Protein AF-A0A151RLF2-F1 (afdb_monomer_lite)

Organism: Cajanus cajan (NCBI:txid3821)

Foldseek 3Di:
DDQDQDPPVVLVVVVVVVQCVVQVVDDPDPRDPPDDVVQQCDDVVSVHVVDHRSNVVNVVVNVVVLVCLVPPCPDPVSVVCCVVPVVPHRPPPDDPPPDDDDD

Structure (mmCIF, N/CA/C/O backbone):
data_AF-A0A151RLF2-F1
#
_entry.id   AF-A0A151RLF2-F1
#
loop_
_atom_site.group_PDB
_atom_site.id
_atom_site.type_symbol
_atom_site.label_atom_id
_atom_site.label_alt_id
_atom_site.label_comp_id
_atom_site.label_asym_id
_atom_site.label_entity_id
_atom_site.label_seq_id
_atom_site.pdbx_PDB_ins_code
_atom_site.Cartn_x
_atom_site.Cartn_y
_atom_site.Cartn_z
_atom_site.occupancy
_atom_site.B_iso_or_equiv
_atom_site.auth_seq_id
_atom_site.auth_comp_id
_atom_site.auth_asym_id
_atom_site.auth_atom_id
_atom_site.pdbx_PDB_model_num
ATOM 1 N N . MET A 1 1 ? -0.625 5.050 5.419 1.00 51.88 1 MET A N 1
ATOM 2 C CA . MET A 1 1 ? -1.460 3.850 5.191 1.00 51.88 1 MET A CA 1
ATOM 3 C C . MET A 1 1 ? -2.559 4.270 4.236 1.00 51.88 1 MET A C 1
ATOM 5 O O . MET A 1 1 ? -3.264 5.217 4.554 1.00 51.88 1 MET A O 1
ATOM 9 N N . GLN A 1 2 ? -2.621 3.693 3.040 1.00 67.06 2 GLN A N 1
ATOM 10 C CA . GLN A 1 2 ? -3.597 4.106 2.033 1.00 67.06 2 GLN A CA 1
ATOM 11 C C . GLN A 1 2 ? -4.954 3.475 2.350 1.00 67.06 2 GLN A C 1
ATOM 13 O O . GLN A 1 2 ? -5.036 2.262 2.511 1.00 67.06 2 GLN A O 1
ATOM 18 N N . THR A 1 3 ? -5.987 4.301 2.506 1.00 67.69 3 THR A N 1
ATOM 19 C CA . THR A 1 3 ? -7.331 3.888 2.952 1.00 67.69 3 THR A CA 1
ATOM 20 C C . THR A 1 3 ? -8.394 4.001 1.862 1.00 67.69 3 THR A C 1
ATOM 22 O O . THR A 1 3 ? -9.549 3.669 2.107 1.00 67.69 3 THR A O 1
ATOM 25 N N . LEU A 1 4 ? -8.024 4.482 0.672 1.00 79.38 4 LEU A N 1
ATOM 26 C CA . LEU A 1 4 ? -8.957 4.834 -0.395 1.00 79.38 4 LEU A CA 1
ATOM 27 C C . LEU A 1 4 ? -8.749 3.968 -1.631 1.00 79.38 4 LEU A C 1
ATOM 29 O O . LEU A 1 4 ? -7.620 3.635 -1.995 1.00 79.38 4 LEU A O 1
ATOM 33 N N . TRP A 1 5 ? -9.852 3.669 -2.315 1.00 83.81 5 TRP A N 1
ATOM 34 C CA . TRP A 1 5 ? -9.787 3.117 -3.657 1.00 83.81 5 TRP A CA 1
ATOM 35 C C . TRP A 1 5 ? -9.193 4.160 -4.605 1.00 83.81 5 TRP A C 1
ATOM 37 O O . TRP A 1 5 ? -9.696 5.277 -4.717 1.00 83.81 5 TRP A O 1
ATOM 47 N N . VAL A 1 6 ? -8.104 3.802 -5.274 1.00 87.19 6 VAL A N 1
ATOM 48 C CA . VAL A 1 6 ? -7.427 4.684 -6.219 1.00 87.19 6 VAL A CA 1
ATOM 49 C C . VAL A 1 6 ? -8.055 4.505 -7.595 1.00 87.19 6 VAL A C 1
ATOM 51 O O . VAL A 1 6 ? -8.241 3.364 -8.023 1.00 87.19 6 VAL A O 1
ATOM 54 N N . PRO A 1 7 ? -8.355 5.594 -8.320 1.00 89.56 7 PRO A N 1
ATOM 55 C CA . PRO A 1 7 ? -8.775 5.496 -9.707 1.00 89.56 7 PRO A CA 1
ATOM 56 C C . PRO A 1 7 ? -7.727 4.771 -10.555 1.00 89.56 7 PRO A C 1
ATOM 58 O O . PRO A 1 7 ? -6.532 5.063 -10.469 1.00 89.56 7 PRO A O 1
ATOM 61 N N . GLN A 1 8 ? -8.183 3.879 -11.432 1.00 86.06 8 GLN A N 1
ATOM 62 C CA . GLN A 1 8 ? -7.313 3.068 -12.289 1.00 86.06 8 GLN A CA 1
ATOM 63 C C . GLN A 1 8 ? -6.322 3.919 -13.103 1.00 86.06 8 GLN A C 1
ATOM 65 O O . GLN A 1 8 ? -5.168 3.540 -13.279 1.00 86.06 8 GLN A O 1
ATOM 70 N N . SER A 1 9 ? -6.742 5.105 -13.550 1.00 87.31 9 SER A N 1
ATOM 71 C CA . SER A 1 9 ? -5.901 6.053 -14.292 1.00 87.31 9 SER A CA 1
ATOM 72 C C . SER A 1 9 ? -4.662 6.502 -13.511 1.00 87.31 9 SER A C 1
ATOM 74 O O . SER A 1 9 ? -3.578 6.628 -14.082 1.00 87.31 9 SER A O 1
ATOM 76 N N . VAL A 1 10 ? -4.795 6.707 -12.199 1.00 88.69 10 VAL A N 1
ATOM 77 C CA . VAL A 1 10 ? -3.685 7.096 -11.322 1.00 88.69 10 VAL A CA 1
ATOM 78 C C . VAL A 1 10 ? -2.736 5.917 -11.132 1.00 88.69 10 VAL A C 1
ATOM 80 O O . VAL A 1 10 ? -1.526 6.100 -11.242 1.00 88.69 10 VAL A O 1
ATOM 83 N N . CYS A 1 11 ? -3.266 4.706 -10.932 1.00 87.06 11 CYS A N 1
ATOM 84 C CA . CYS A 1 11 ? -2.454 3.490 -10.858 1.00 87.06 11 CYS A CA 1
ATOM 85 C C . CYS A 1 11 ? -1.632 3.281 -12.137 1.00 87.06 11 CYS A C 1
ATOM 87 O O . CYS A 1 11 ? -0.416 3.129 -12.058 1.00 87.06 11 CYS A O 1
ATOM 89 N N . ILE A 1 12 ? -2.260 3.407 -13.312 1.00 85.88 12 ILE A N 1
ATOM 90 C CA . ILE A 1 12 ? -1.576 3.300 -14.611 1.00 85.88 12 ILE A CA 1
ATOM 91 C C . ILE A 1 12 ? -0.471 4.357 -14.743 1.00 85.88 12 ILE A C 1
ATOM 93 O O . ILE A 1 12 ? 0.607 4.071 -15.268 1.00 85.88 12 ILE A O 1
ATOM 97 N N . LYS A 1 13 ? -0.705 5.584 -14.263 1.00 87.56 13 LYS A N 1
ATOM 98 C CA . LYS A 1 13 ? 0.299 6.655 -14.306 1.00 87.56 13 LYS A CA 1
ATOM 99 C C . LYS A 1 13 ? 1.493 6.359 -13.394 1.00 87.56 13 LYS A C 1
ATOM 101 O O . LYS A 1 13 ? 2.628 6.598 -13.802 1.00 87.56 13 LYS A O 1
ATOM 106 N N . ILE A 1 14 ? 1.250 5.800 -12.207 1.00 87.50 14 ILE A N 1
ATOM 107 C CA . ILE A 1 14 ? 2.299 5.338 -11.286 1.00 87.50 14 ILE A CA 1
ATOM 108 C C . ILE A 1 14 ? 3.108 4.208 -11.934 1.00 87.50 14 ILE A C 1
ATOM 110 O O . ILE A 1 14 ? 4.334 4.293 -11.986 1.00 87.50 14 ILE A O 1
ATOM 114 N N . ASP A 1 15 ? 2.444 3.208 -12.517 1.00 85.50 15 ASP A N 1
ATOM 115 C CA . ASP A 1 15 ? 3.115 2.117 -13.231 1.00 85.50 15 ASP A CA 1
ATOM 116 C C . ASP A 1 15 ? 3.924 2.638 -14.426 1.00 85.50 15 ASP A C 1
ATOM 118 O O . ASP A 1 15 ? 5.043 2.192 -14.675 1.00 85.50 15 ASP A O 1
ATOM 122 N N . SER A 1 16 ? 3.410 3.640 -15.146 1.00 83.69 16 SER A N 1
ATOM 123 C CA . SER A 1 16 ? 4.141 4.297 -16.230 1.00 83.69 16 SER A CA 1
ATOM 124 C C . SER A 1 16 ? 5.392 5.024 -15.736 1.00 83.69 16 SER A C 1
ATOM 126 O O . SER A 1 16 ? 6.427 4.959 -16.402 1.00 83.69 16 SER A O 1
ATOM 128 N N . LEU A 1 17 ? 5.326 5.694 -14.583 1.00 86.12 17 LEU A N 1
ATOM 129 C CA . LEU A 1 17 ? 6.482 6.352 -13.976 1.00 86.12 17 LEU A CA 1
ATOM 130 C C . LEU A 1 17 ? 7.531 5.323 -13.537 1.00 86.12 17 LEU A C 1
ATOM 132 O O . LEU A 1 17 ? 8.708 5.486 -13.849 1.00 86.12 17 LEU A O 1
ATOM 136 N N . MET A 1 18 ? 7.105 4.226 -12.902 1.00 84.88 18 MET A N 1
ATOM 137 C CA . MET A 1 18 ? 7.993 3.120 -12.527 1.00 84.88 18 MET A CA 1
ATOM 138 C C . MET A 1 18 ? 8.664 2.497 -13.757 1.00 84.88 18 MET A C 1
ATOM 140 O O . MET A 1 18 ? 9.871 2.273 -13.754 1.00 84.88 18 MET A O 1
ATOM 144 N N . ARG A 1 19 ? 7.915 2.289 -14.848 1.00 81.81 19 ARG A N 1
ATOM 145 C CA . ARG A 1 19 ? 8.466 1.845 -16.142 1.00 81.81 19 ARG A CA 1
ATOM 146 C C . ARG A 1 19 ? 9.506 2.822 -16.686 1.00 81.81 19 ARG A C 1
ATOM 148 O O . ARG A 1 19 ? 10.537 2.388 -17.188 1.00 81.81 19 ARG A O 1
ATOM 155 N N . SER A 1 20 ? 9.222 4.123 -16.614 1.00 81.62 20 SER A N 1
ATOM 156 C CA . SER A 1 20 ? 10.137 5.177 -17.071 1.00 81.62 20 SER A CA 1
ATOM 157 C C . SER A 1 20 ? 11.431 5.182 -16.268 1.00 81.62 20 SER A C 1
ATOM 159 O O . SER A 1 20 ? 12.501 5.344 -16.845 1.00 81.62 20 SER A O 1
ATOM 161 N N . PHE A 1 21 ? 11.325 4.964 -14.956 1.00 82.94 21 PHE A N 1
ATOM 162 C CA . PHE A 1 21 ? 12.459 4.861 -14.049 1.00 82.94 21 PHE A CA 1
ATOM 163 C C . PHE A 1 21 ? 13.321 3.631 -14.355 1.00 82.94 21 PHE A C 1
ATOM 165 O O . PHE A 1 21 ? 14.529 3.761 -14.518 1.00 82.94 21 PHE A O 1
ATOM 172 N N . ILE A 1 22 ? 12.702 2.455 -14.502 1.00 80.25 22 ILE A N 1
ATOM 173 C CA . ILE A 1 22 ? 13.417 1.196 -14.766 1.00 80.25 22 ILE A CA 1
ATOM 174 C C . ILE A 1 22 ? 14.146 1.245 -16.116 1.00 80.25 22 ILE A C 1
ATOM 176 O O . ILE A 1 22 ? 15.305 0.852 -16.198 1.00 80.25 22 ILE A O 1
ATOM 180 N N . TRP A 1 23 ? 13.499 1.769 -17.163 1.00 78.12 23 TRP A N 1
ATOM 181 C CA . TRP A 1 23 ? 14.076 1.847 -18.512 1.00 78.12 23 TRP A CA 1
ATOM 182 C C . TRP A 1 23 ? 14.749 3.174 -18.855 1.00 78.12 23 TRP A C 1
ATOM 184 O O . TRP A 1 23 ? 15.059 3.403 -20.025 1.00 78.12 23 TRP A O 1
ATOM 194 N N . GLY A 1 24 ? 15.004 4.027 -17.859 1.00 72.12 24 GLY A N 1
ATOM 195 C CA . GLY A 1 24 ? 15.815 5.234 -18.021 1.00 72.12 24 GLY A CA 1
ATOM 196 C C . GLY A 1 24 ? 15.298 6.202 -19.087 1.00 72.12 24 GLY A C 1
ATOM 197 O O . GLY A 1 24 ? 16.089 6.896 -19.720 1.00 72.12 24 GLY A O 1
ATOM 198 N N . ALA A 1 25 ? 13.983 6.250 -19.319 1.00 63.94 25 ALA A N 1
ATOM 199 C CA . ALA A 1 25 ? 13.399 7.202 -20.256 1.00 63.94 25 ALA A CA 1
ATOM 200 C C . ALA A 1 25 ? 13.356 8.585 -19.587 1.00 63.94 25 ALA A C 1
ATOM 202 O O . ALA A 1 25 ? 12.385 8.939 -18.918 1.00 63.94 25 ALA A O 1
ATOM 203 N N . SER A 1 26 ? 14.443 9.340 -19.735 1.00 56.09 26 SER A N 1
ATOM 204 C CA . SER A 1 26 ? 14.543 10.753 -19.374 1.00 56.09 26 SER A CA 1
ATOM 205 C C . SER A 1 26 ? 14.817 11.573 -20.637 1.00 56.09 26 SER A C 1
ATOM 207 O O . SER A 1 26 ? 15.588 11.149 -21.495 1.00 56.09 26 SER A O 1
ATOM 209 N N . ASN A 1 27 ? 14.163 12.731 -20.753 1.00 56.16 27 ASN A N 1
ATOM 210 C CA . ASN A 1 27 ? 14.372 13.744 -21.795 1.00 56.16 27 ASN A CA 1
ATOM 211 C C . ASN A 1 27 ? 14.339 13.241 -23.254 1.00 56.16 27 ASN A C 1
ATOM 213 O O . ASN A 1 27 ? 15.342 13.250 -23.957 1.00 56.16 27 ASN A O 1
ATOM 217 N N . GLY A 1 28 ? 13.155 12.859 -23.744 1.00 58.16 28 GLY A N 1
ATOM 218 C CA . GLY A 1 28 ? 12.889 12.760 -25.190 1.00 58.16 28 GLY A CA 1
ATOM 219 C C . GLY A 1 28 ? 13.368 11.483 -25.889 1.00 58.16 28 GLY A C 1
ATOM 220 O O . GLY A 1 28 ? 12.886 11.181 -26.980 1.00 58.16 28 GLY A O 1
ATOM 221 N N . ASN A 1 29 ? 14.214 10.674 -25.250 1.00 57.38 29 ASN A N 1
ATOM 222 C CA . ASN A 1 29 ? 14.650 9.395 -25.807 1.00 57.38 29 ASN A CA 1
ATOM 223 C C . ASN A 1 29 ? 13.650 8.283 -25.452 1.00 57.38 29 ASN A C 1
ATOM 225 O O . ASN A 1 29 ? 13.527 7.862 -24.299 1.00 57.38 29 ASN A O 1
ATOM 229 N N . LYS A 1 30 ? 12.905 7.797 -26.456 1.00 58.28 30 LYS A N 1
ATOM 230 C CA . LYS A 1 30 ? 12.048 6.608 -26.329 1.00 58.28 30 LYS A CA 1
ATOM 231 C C . LYS A 1 30 ? 12.929 5.377 -26.101 1.00 58.28 30 LYS A C 1
ATOM 233 O O . LYS A 1 30 ? 13.407 4.769 -27.052 1.00 58.28 30 LYS A O 1
ATOM 238 N N . SER A 1 31 ? 13.116 4.994 -24.842 1.00 59.16 31 SER A N 1
ATOM 239 C CA . SER A 1 31 ? 13.691 3.693 -24.499 1.00 59.16 31 SER A CA 1
ATOM 240 C C . SER A 1 31 ? 12.719 2.581 -24.907 1.00 59.16 31 SER A C 1
ATOM 242 O O . SER A 1 31 ? 11.528 2.620 -24.567 1.00 59.16 31 SER A O 1
ATOM 244 N N . TRP A 1 32 ? 13.203 1.618 -25.694 1.00 59.75 32 TRP A N 1
ATOM 245 C CA . TRP A 1 32 ? 12.389 0.525 -26.220 1.00 59.75 32 TRP A CA 1
ATOM 246 C C . TRP A 1 32 ? 11.985 -0.404 -25.073 1.00 59.75 32 TRP A C 1
ATOM 248 O O . TRP A 1 32 ? 12.820 -1.055 -24.447 1.00 59.75 32 TRP A O 1
ATOM 258 N N . LYS A 1 33 ? 10.685 -0.479 -24.780 1.00 65.31 33 LYS A N 1
ATOM 259 C CA . LYS A 1 33 ? 10.151 -1.364 -23.736 1.00 65.31 33 LYS A CA 1
ATOM 260 C C . LYS A 1 33 ? 10.074 -2.788 -24.295 1.00 65.31 33 LYS A C 1
ATOM 262 O O . LYS A 1 33 ? 9.032 -3.207 -24.781 1.00 65.31 33 LYS A O 1
ATOM 267 N N . LEU A 1 34 ? 11.200 -3.499 -24.284 1.00 65.44 34 LEU A N 1
ATOM 268 C CA . LEU A 1 34 ? 11.342 -4.827 -24.903 1.00 65.44 34 LEU A CA 1
ATOM 269 C C . LEU A 1 34 ? 10.680 -5.957 -24.098 1.00 65.44 34 LEU A C 1
ATOM 271 O O . LEU A 1 34 ? 10.453 -7.043 -24.624 1.00 65.44 34 LEU A O 1
ATOM 275 N N . VAL A 1 35 ? 10.357 -5.713 -22.826 1.00 70.94 35 VAL A N 1
ATOM 276 C CA . VAL A 1 35 ? 9.811 -6.725 -21.916 1.00 70.94 35 VAL A CA 1
ATOM 277 C C . VAL A 1 35 ? 8.412 -6.318 -21.466 1.00 70.94 35 VAL A C 1
ATOM 279 O O . VAL A 1 35 ? 8.207 -5.196 -20.998 1.00 70.94 35 VAL A O 1
ATOM 282 N N . ASN A 1 36 ? 7.453 -7.243 -21.598 1.00 75.44 36 ASN A N 1
ATOM 283 C CA . ASN A 1 36 ? 6.095 -7.045 -21.096 1.00 75.44 36 ASN A CA 1
ATOM 284 C C . ASN A 1 36 ? 6.121 -6.814 -19.575 1.00 75.44 36 ASN A C 1
ATOM 286 O O . ASN A 1 36 ? 6.837 -7.502 -18.845 1.00 75.44 36 ASN A O 1
ATOM 290 N N . TRP A 1 37 ? 5.319 -5.863 -19.101 1.00 75.06 37 TRP A N 1
ATOM 291 C CA . TRP A 1 37 ? 5.248 -5.496 -17.691 1.00 75.06 37 TRP A CA 1
ATOM 292 C C . TRP A 1 37 ? 4.864 -6.673 -16.798 1.00 75.06 37 TRP A C 1
ATOM 294 O O . TRP A 1 37 ? 5.444 -6.826 -15.729 1.00 75.06 37 TRP A O 1
ATOM 304 N N . ASP A 1 38 ? 3.992 -7.558 -17.280 1.00 75.56 38 ASP A N 1
ATOM 305 C CA . ASP A 1 38 ? 3.560 -8.746 -16.536 1.00 75.56 38 ASP A CA 1
ATOM 306 C C . ASP A 1 38 ? 4.735 -9.679 -16.213 1.00 75.56 38 ASP A C 1
ATOM 308 O O . ASP A 1 38 ? 4.784 -10.284 -15.146 1.00 75.56 38 ASP A O 1
ATOM 312 N N . LYS A 1 39 ? 5.740 -9.743 -17.100 1.00 76.75 39 LYS A N 1
ATOM 313 C CA . LYS A 1 39 ? 6.954 -10.536 -16.864 1.00 76.75 39 LYS A CA 1
ATOM 314 C C . LYS A 1 39 ? 7.870 -9.896 -15.820 1.00 76.75 39 LYS A C 1
ATOM 316 O O . LYS A 1 39 ? 8.524 -10.596 -15.059 1.00 76.75 39 LYS A O 1
ATOM 321 N N . ILE A 1 40 ? 7.908 -8.567 -15.767 1.00 77.06 40 ILE A N 1
ATOM 322 C CA . ILE A 1 40 ? 8.701 -7.811 -14.785 1.00 77.06 40 ILE A CA 1
ATOM 323 C C . ILE A 1 40 ? 8.027 -7.859 -13.409 1.00 77.06 40 ILE A C 1
ATOM 325 O O . ILE A 1 40 ? 8.712 -7.905 -12.385 1.00 77.06 40 ILE A O 1
ATOM 329 N N . ALA A 1 41 ? 6.693 -7.877 -13.385 1.00 76.31 41 ALA A N 1
ATOM 330 C CA . ALA A 1 41 ? 5.904 -7.903 -12.164 1.00 76.31 41 ALA A CA 1
ATOM 331 C C . ALA A 1 41 ? 5.940 -9.252 -11.428 1.00 76.31 41 ALA A C 1
ATOM 333 O O . ALA A 1 41 ? 5.595 -9.328 -10.246 1.00 76.31 41 ALA A O 1
ATOM 334 N N . LEU A 1 42 ? 6.402 -10.314 -12.097 1.00 80.56 42 LEU A N 1
ATOM 335 C CA . LEU A 1 42 ? 6.617 -11.616 -11.475 1.00 80.56 42 LEU A CA 1
ATOM 336 C C . LEU A 1 42 ? 7.607 -11.525 -10.299 1.00 80.56 42 LEU A C 1
ATOM 338 O O . LEU A 1 42 ? 8.526 -10.700 -10.312 1.00 80.56 42 LEU A O 1
ATOM 342 N N . PRO A 1 43 ? 7.471 -12.396 -9.284 1.00 77.31 43 PRO A N 1
ATOM 343 C CA . PRO A 1 43 ? 8.441 -12.485 -8.200 1.00 77.31 43 PRO A CA 1
ATOM 344 C C . PRO A 1 43 ? 9.836 -12.834 -8.731 1.00 77.31 43 PRO A C 1
ATOM 346 O O . PRO A 1 43 ? 9.963 -13.546 -9.728 1.00 77.31 43 PRO A O 1
ATOM 349 N N . LYS A 1 44 ? 10.885 -12.438 -7.998 1.00 80.06 44 LYS A N 1
ATOM 350 C CA . LYS A 1 44 ? 12.282 -12.791 -8.324 1.00 80.06 44 LYS A CA 1
ATOM 351 C C . LYS A 1 44 ? 12.501 -14.294 -8.505 1.00 80.06 44 LYS A C 1
ATOM 353 O O . LYS A 1 44 ? 13.249 -14.702 -9.383 1.00 80.06 44 LYS A O 1
ATOM 358 N N . ASN A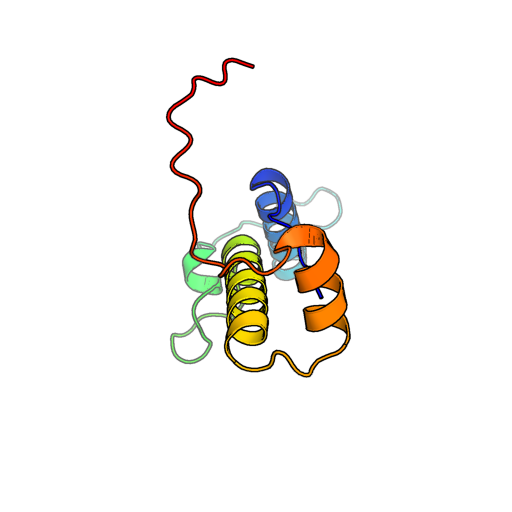 1 45 ? 11.775 -15.111 -7.741 1.00 79.81 45 ASN A N 1
ATOM 359 C CA . ASN A 1 45 ? 11.834 -16.573 -7.825 1.00 79.81 45 ASN A CA 1
ATOM 360 C C . ASN A 1 45 ? 11.373 -17.124 -9.188 1.00 79.81 45 ASN A C 1
ATOM 362 O O . ASN A 1 45 ? 11.756 -18.227 -9.551 1.00 79.81 45 ASN A O 1
ATOM 366 N N . TYR A 1 46 ? 10.574 -16.360 -9.937 1.00 80.00 46 TYR A N 1
ATOM 367 C CA . TYR A 1 46 ? 10.083 -16.712 -11.273 1.00 80.00 46 TYR A CA 1
ATOM 368 C C . TYR A 1 46 ? 10.776 -15.900 -12.381 1.00 80.00 46 TYR A C 1
ATOM 370 O O . TYR A 1 46 ? 10.255 -15.790 -13.488 1.00 80.00 46 TYR A O 1
ATOM 378 N N . GLY A 1 47 ? 11.936 -15.296 -12.090 1.00 76.06 47 GLY A N 1
ATOM 379 C CA . GLY A 1 47 ? 12.718 -14.532 -13.068 1.00 76.06 47 GLY A CA 1
ATOM 380 C C . GLY A 1 47 ? 12.203 -13.116 -13.353 1.00 76.06 47 GLY A C 1
ATOM 381 O O . GLY A 1 47 ? 12.694 -12.473 -14.278 1.00 76.06 47 GLY A O 1
ATOM 382 N N . GLY A 1 48 ? 11.235 -12.616 -12.575 1.00 82.31 48 GLY A N 1
ATOM 383 C CA . GLY A 1 48 ? 10.786 -11.222 -12.632 1.00 82.31 48 GLY A CA 1
ATOM 384 C C . GLY A 1 48 ? 11.557 -10.303 -11.679 1.00 82.31 48 GLY A C 1
ATOM 385 O O . GLY A 1 48 ? 12.406 -10.735 -10.902 1.00 82.31 48 GLY A O 1
ATOM 386 N N . LEU A 1 49 ? 11.253 -9.005 -11.705 1.00 78.19 49 LEU A N 1
ATOM 387 C CA . LEU A 1 49 ? 11.889 -8.014 -10.827 1.00 78.19 49 LEU A CA 1
ATOM 388 C C . LEU A 1 49 ? 11.183 -7.913 -9.459 1.00 78.19 49 LEU A C 1
ATOM 390 O O . LEU A 1 49 ? 11.747 -7.380 -8.501 1.00 78.19 49 LEU A O 1
ATOM 394 N N . GLY A 1 50 ? 9.967 -8.456 -9.343 1.00 75.62 50 GLY A N 1
ATOM 395 C CA . GLY A 1 50 ? 9.134 -8.395 -8.141 1.00 75.62 50 GLY A CA 1
ATOM 396 C C . GLY A 1 50 ? 8.425 -7.054 -7.950 1.00 75.62 50 GLY A C 1
ATOM 397 O O . GLY A 1 50 ? 8.021 -6.734 -6.831 1.00 75.62 50 GLY A O 1
ATOM 398 N N . VAL A 1 51 ? 8.292 -6.254 -9.012 1.00 79.50 51 VAL A N 1
ATOM 399 C CA . VAL A 1 51 ? 7.575 -4.973 -8.966 1.00 79.50 51 VAL A CA 1
ATOM 400 C C . VAL A 1 51 ? 6.076 -5.247 -8.944 1.00 79.50 51 VAL A C 1
ATOM 402 O O . VAL A 1 51 ? 5.526 -5.799 -9.887 1.00 79.50 51 VAL A O 1
ATOM 405 N N . LYS A 1 52 ? 5.390 -4.861 -7.869 1.00 77.19 52 LYS A N 1
ATOM 406 C CA . LYS A 1 52 ? 3.937 -5.038 -7.784 1.00 77.19 52 LYS A CA 1
ATOM 407 C C . LYS A 1 52 ? 3.216 -3.944 -8.557 1.00 77.19 52 LYS A C 1
ATOM 409 O O . LYS A 1 52 ? 3.577 -2.775 -8.457 1.00 77.19 52 LYS A O 1
ATOM 414 N N . GLU A 1 53 ? 2.151 -4.326 -9.252 1.00 81.75 53 GLU A N 1
ATOM 415 C CA . GLU A 1 53 ? 1.217 -3.376 -9.849 1.00 81.75 53 GLU A CA 1
ATOM 416 C C . GLU A 1 53 ? 0.580 -2.500 -8.757 1.00 81.75 53 GLU A C 1
ATOM 418 O O . GLU A 1 53 ? 0.240 -2.979 -7.660 1.00 81.75 53 GLU A O 1
ATOM 423 N N . ALA A 1 54 ? 0.428 -1.205 -9.042 1.00 83.94 54 ALA A N 1
ATOM 424 C CA . ALA A 1 54 ? -0.133 -0.251 -8.087 1.00 83.94 54 ALA A CA 1
ATOM 425 C C . ALA A 1 54 ? -1.578 -0.608 -7.686 1.00 83.94 54 ALA A C 1
ATOM 427 O O . ALA A 1 54 ? -1.972 -0.419 -6.534 1.00 83.94 54 ALA A O 1
ATOM 428 N N . THR A 1 55 ? -2.350 -1.175 -8.614 1.00 84.19 55 THR A N 1
ATOM 429 C CA . THR A 1 55 ? -3.738 -1.623 -8.411 1.00 84.19 55 THR A CA 1
ATOM 430 C C . THR A 1 55 ? -3.826 -2.745 -7.374 1.00 84.19 55 THR A C 1
ATOM 432 O O . THR A 1 55 ? -4.507 -2.610 -6.356 1.00 84.19 55 THR A O 1
ATOM 435 N N . LEU A 1 56 ? -3.067 -3.825 -7.582 1.00 83.75 56 LEU A N 1
ATOM 436 C CA . LEU A 1 56 ? -2.995 -4.987 -6.697 1.00 83.75 56 LEU A CA 1
ATOM 437 C C . LEU A 1 56 ? -2.465 -4.601 -5.319 1.00 83.75 56 LEU A C 1
ATOM 439 O O . LEU A 1 56 ? -2.955 -5.078 -4.293 1.00 83.75 56 LEU A O 1
ATOM 443 N N . SER A 1 57 ? -1.493 -3.689 -5.283 1.00 84.38 57 SER A N 1
ATOM 444 C CA . SER A 1 57 ? -0.975 -3.149 -4.030 1.00 84.38 57 SER A CA 1
ATOM 445 C C . SER A 1 57 ? -2.066 -2.403 -3.261 1.00 84.38 57 SER A C 1
ATOM 447 O O . SER A 1 57 ? -2.241 -2.666 -2.070 1.00 84.38 57 SER A O 1
ATOM 449 N N . ASN A 1 58 ? -2.861 -1.563 -3.930 1.00 88.62 58 ASN A N 1
ATOM 450 C CA . ASN A 1 58 ? -3.973 -0.862 -3.295 1.00 88.62 58 ASN A CA 1
ATOM 451 C C . ASN A 1 58 ? -5.039 -1.832 -2.754 1.00 88.62 58 ASN A C 1
ATOM 453 O O . ASN A 1 58 ? -5.443 -1.725 -1.597 1.00 88.62 58 ASN A O 1
ATOM 457 N N . ILE A 1 59 ? -5.426 -2.838 -3.544 1.00 88.31 59 ILE A N 1
ATOM 458 C CA . ILE A 1 59 ? -6.377 -3.878 -3.117 1.00 88.31 59 ILE A CA 1
ATOM 459 C C . ILE A 1 59 ? -5.848 -4.619 -1.883 1.00 88.31 59 ILE A C 1
ATOM 461 O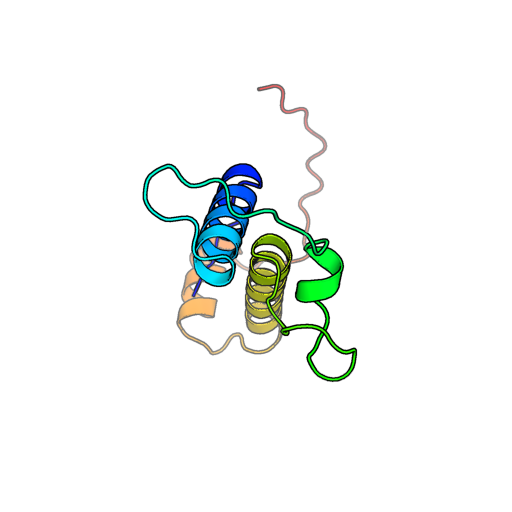 O . ILE A 1 59 ? -6.578 -4.807 -0.911 1.00 88.31 59 ILE A O 1
ATOM 465 N N . SER A 1 60 ? -4.564 -4.986 -1.870 1.00 89.31 60 SER A N 1
ATOM 466 C CA . SER A 1 60 ? -3.953 -5.668 -0.724 1.00 89.31 60 SER A CA 1
ATOM 467 C C . SER A 1 60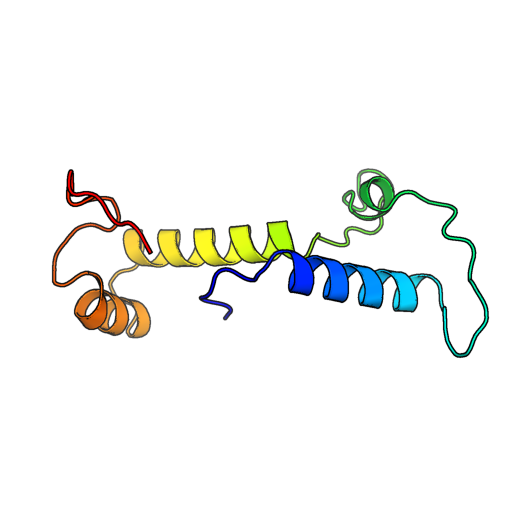 ? -3.942 -4.805 0.545 1.00 89.31 60 SER A C 1
ATOM 469 O O . SER A 1 60 ? -4.147 -5.320 1.646 1.00 89.31 60 SER A O 1
ATOM 471 N N . MET A 1 61 ? -3.757 -3.485 0.410 1.00 86.88 61 MET A N 1
ATOM 472 C CA . MET A 1 61 ? -3.818 -2.548 1.535 1.00 86.88 61 MET A CA 1
ATOM 473 C C . MET A 1 61 ? -5.241 -2.407 2.073 1.00 86.88 61 MET A C 1
ATOM 475 O O . MET A 1 61 ? -5.428 -2.455 3.291 1.00 86.88 61 MET A O 1
ATOM 479 N N . LEU A 1 62 ? -6.236 -2.301 1.189 1.00 88.56 62 LEU A N 1
ATOM 480 C CA . LEU A 1 62 ? -7.650 -2.279 1.569 1.00 88.56 62 LEU A CA 1
ATOM 481 C C . LEU A 1 62 ? -8.063 -3.587 2.255 1.00 88.56 62 LEU A C 1
ATOM 483 O O . LEU A 1 62 ? -8.687 -3.553 3.313 1.00 88.56 62 LEU A O 1
ATOM 487 N N . GLY A 1 63 ? -7.634 -4.736 1.726 1.00 88.88 63 GLY A N 1
ATOM 488 C CA . GLY A 1 63 ? -7.856 -6.041 2.348 1.00 88.88 63 GLY A CA 1
ATOM 489 C C . GLY A 1 63 ? -7.226 -6.134 3.739 1.00 88.88 63 GLY A C 1
ATOM 490 O O . GLY A 1 63 ? -7.878 -6.564 4.688 1.00 88.88 63 GLY A O 1
ATOM 491 N N . LYS A 1 64 ? -5.990 -5.645 3.907 1.00 88.56 64 LYS A N 1
ATOM 492 C CA . LYS A 1 64 ? -5.329 -5.575 5.220 1.00 88.56 64 LYS A CA 1
ATOM 493 C C . LYS A 1 64 ? -6.084 -4.668 6.196 1.00 88.56 64 LYS A C 1
ATOM 495 O O . LYS A 1 64 ? -6.146 -4.977 7.384 1.00 88.56 64 LYS A O 1
ATOM 500 N N . LEU A 1 65 ? -6.643 -3.553 5.727 1.00 87.19 65 LEU A N 1
ATOM 501 C CA . LEU A 1 65 ? -7.470 -2.664 6.548 1.00 87.19 65 LEU A CA 1
ATOM 502 C C . LEU A 1 65 ? -8.767 -3.345 6.989 1.00 87.19 65 LEU A C 1
ATOM 504 O O . LEU A 1 65 ? -9.047 -3.355 8.185 1.00 87.19 65 LEU A O 1
ATOM 508 N N . ALA A 1 66 ? -9.501 -3.959 6.060 1.00 87.00 66 ALA A N 1
ATOM 509 C CA . ALA A 1 66 ? -10.716 -4.712 6.364 1.00 87.00 66 ALA A CA 1
ATOM 510 C C . ALA A 1 66 ? -10.434 -5.845 7.363 1.00 87.00 66 ALA A C 1
ATOM 512 O O . ALA A 1 66 ? -11.126 -5.983 8.369 1.00 87.00 66 ALA A O 1
ATOM 513 N N . TRP A 1 67 ? -9.347 -6.588 7.147 1.00 88.25 67 TRP A N 1
ATOM 514 C CA . TRP A 1 67 ? -8.905 -7.644 8.052 1.00 88.25 67 TRP A CA 1
ATOM 515 C C . TRP A 1 67 ? -8.593 -7.129 9.462 1.00 88.25 67 TRP A C 1
ATOM 517 O O . TRP A 1 67 ? -8.985 -7.750 10.447 1.00 88.25 67 TRP A O 1
ATOM 527 N N . ASN A 1 68 ? -7.929 -5.974 9.580 1.00 86.94 68 ASN A N 1
ATOM 528 C CA . ASN A 1 68 ? -7.637 -5.366 10.881 1.00 86.94 68 ASN A CA 1
ATOM 529 C C . ASN A 1 68 ? -8.907 -4.948 11.631 1.00 86.94 68 ASN A C 1
ATOM 531 O O . ASN A 1 68 ? -8.935 -5.068 12.851 1.00 86.94 68 ASN A O 1
ATOM 535 N N . ILE A 1 69 ? -9.936 -4.469 10.925 1.00 84.75 69 ILE A N 1
ATOM 536 C CA . ILE A 1 69 ? -11.213 -4.099 11.552 1.00 84.75 69 ILE A CA 1
ATOM 537 C C . ILE A 1 69 ? -11.889 -5.335 12.163 1.00 84.75 69 ILE A C 1
ATOM 539 O O . ILE A 1 69 ? -12.453 -5.246 13.248 1.00 84.75 69 ILE A O 1
ATOM 543 N N . ILE A 1 70 ? -11.794 -6.486 11.492 1.00 84.50 70 ILE A N 1
ATOM 544 C CA . ILE A 1 70 ? -12.395 -7.746 11.950 1.00 84.50 70 ILE A CA 1
ATOM 545 C C . ILE A 1 70 ? -11.593 -8.355 13.104 1.00 84.50 70 ILE A C 1
ATOM 547 O O . ILE A 1 70 ? -12.163 -8.768 14.109 1.00 84.50 70 ILE A O 1
ATOM 551 N N . LYS A 1 71 ? -10.266 -8.443 12.955 1.00 87.56 71 LYS A N 1
ATOM 552 C CA . LYS A 1 71 ? -9.411 -9.204 13.875 1.00 87.56 71 LYS A CA 1
ATOM 553 C C . LYS A 1 71 ? -8.994 -8.412 15.115 1.00 87.56 71 LYS A C 1
ATOM 555 O O . LYS A 1 71 ? -8.774 -9.007 16.165 1.00 87.56 71 LYS A O 1
ATOM 560 N N . GLU A 1 72 ? -8.842 -7.093 15.005 1.00 85.38 72 GLU A N 1
ATOM 561 C CA . GLU A 1 72 ? -8.235 -6.266 16.053 1.00 85.38 72 GLU A CA 1
ATOM 562 C C . GLU A 1 72 ? -9.045 -4.983 16.330 1.00 85.38 72 GLU A C 1
ATOM 564 O O . GLU A 1 72 ? -8.583 -3.872 16.041 1.00 85.38 72 GLU A O 1
ATOM 569 N N . PRO A 1 73 ? -10.234 -5.101 16.957 1.00 79.75 73 PRO A N 1
ATOM 570 C CA . PRO A 1 73 ? -11.083 -3.953 17.292 1.00 79.75 73 PRO A CA 1
ATOM 571 C C . PRO A 1 73 ? -10.477 -3.030 18.361 1.00 79.75 73 PRO A C 1
ATOM 573 O O . PRO A 1 73 ? -10.922 -1.898 18.523 1.00 79.75 73 PRO A O 1
ATOM 576 N N . ASN A 1 74 ? -9.442 -3.483 19.074 1.00 82.62 74 ASN A N 1
ATOM 577 C CA . ASN A 1 74 ? -8.791 -2.732 20.153 1.00 82.62 74 ASN A CA 1
ATOM 578 C C . ASN A 1 74 ? -7.842 -1.629 19.652 1.00 82.62 74 ASN A C 1
ATOM 580 O O . ASN A 1 74 ? -7.364 -0.816 20.440 1.00 82.62 74 ASN A O 1
ATOM 584 N N . LYS A 1 75 ? -7.546 -1.576 18.348 1.00 86.50 75 LYS A N 1
ATOM 585 C CA . LYS A 1 75 ? -6.747 -0.493 17.764 1.00 86.50 75 LYS A CA 1
ATOM 586 C C . LYS A 1 75 ? -7.555 0.805 17.766 1.00 86.50 75 LYS A C 1
ATOM 588 O O . LYS A 1 75 ? -8.645 0.854 17.206 1.00 86.50 75 LYS A O 1
ATOM 593 N N . PHE A 1 76 ? -6.976 1.888 18.282 1.00 86.06 76 PHE A N 1
ATOM 594 C CA . PHE A 1 76 ? -7.649 3.191 18.370 1.00 86.06 76 PHE A CA 1
ATOM 595 C C . PHE A 1 76 ? -8.231 3.672 17.028 1.00 86.06 76 PHE A C 1
ATOM 597 O O . PHE A 1 76 ? -9.386 4.081 16.958 1.00 86.06 76 PHE A O 1
ATOM 604 N N . TRP A 1 77 ? -7.477 3.551 15.925 1.00 85.62 77 TRP A N 1
ATOM 605 C CA . TRP A 1 77 ? -7.978 3.956 14.603 1.00 85.62 77 TRP A CA 1
ATOM 606 C C . TRP A 1 77 ? -9.203 3.131 14.165 1.00 85.62 77 TRP A C 1
ATOM 608 O O . TRP A 1 77 ? -10.103 3.672 13.517 1.00 85.62 77 TRP A O 1
ATOM 618 N N . VAL A 1 78 ? -9.243 1.841 14.530 1.00 86.12 78 VAL A N 1
ATOM 619 C CA . VAL A 1 78 ? -10.368 0.944 14.238 1.00 86.12 78 VAL A CA 1
ATOM 620 C C . VAL A 1 78 ? -11.582 1.390 15.040 1.00 86.12 78 VAL A C 1
ATOM 622 O O . VAL A 1 78 ? -12.642 1.542 14.454 1.00 86.12 78 VAL A O 1
ATOM 625 N N . GLN A 1 79 ? -11.434 1.706 16.328 1.00 85.94 79 GLN A N 1
ATOM 626 C CA . GLN A 1 79 ? -12.533 2.220 17.157 1.00 85.94 79 GLN A CA 1
ATOM 627 C C . GLN A 1 79 ? -13.118 3.522 16.597 1.00 85.94 79 GLN A C 1
ATOM 629 O O . GLN A 1 79 ? -14.330 3.628 16.414 1.00 85.94 79 GLN A O 1
ATOM 634 N N . VAL A 1 80 ? -12.257 4.484 16.252 1.00 87.56 80 VAL A N 1
ATOM 635 C CA . VAL A 1 80 ? -12.668 5.771 15.665 1.00 87.56 80 VAL A CA 1
ATOM 636 C C . VAL A 1 80 ? -13.398 5.560 14.336 1.00 87.56 80 VAL A C 1
ATOM 638 O O . VAL A 1 80 ? -14.440 6.168 14.082 1.00 87.56 80 VAL A O 1
ATOM 641 N N . SER A 1 81 ? -12.882 4.674 13.486 1.00 81.31 81 SER A N 1
ATOM 642 C CA . SER A 1 81 ? -13.470 4.410 12.169 1.00 81.31 81 SER A CA 1
ATOM 643 C C . SER A 1 81 ? -14.761 3.610 12.261 1.00 81.31 81 SER A C 1
ATOM 645 O O . SER A 1 81 ? -15.716 3.915 11.550 1.00 81.31 81 SER A O 1
ATOM 647 N N . SER A 1 82 ? -14.836 2.649 13.177 1.00 81.25 82 SER A N 1
ATOM 648 C CA . SER A 1 82 ? -16.052 1.898 13.468 1.00 81.25 82 SER A CA 1
ATOM 649 C C . SER A 1 82 ? -17.142 2.803 14.030 1.00 81.25 82 SER A C 1
ATOM 651 O O . SER A 1 82 ? -18.286 2.713 13.596 1.00 81.25 82 SER A O 1
ATOM 653 N N . TYR A 1 83 ? -16.802 3.734 14.921 1.00 82.69 8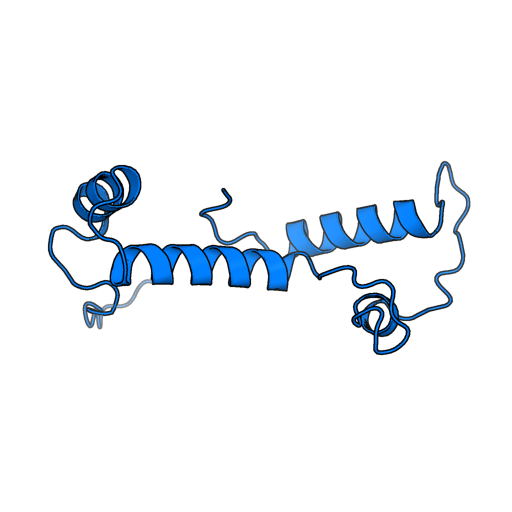3 TYR A N 1
ATOM 654 C CA . TYR A 1 83 ? -17.767 4.699 15.444 1.00 82.69 83 TYR A CA 1
ATOM 655 C C . TYR A 1 83 ? -18.302 5.631 14.345 1.00 82.69 83 TYR A C 1
ATOM 657 O O . TYR A 1 83 ? -19.509 5.849 14.242 1.00 82.69 83 TYR A O 1
ATOM 665 N N . LYS A 1 84 ? -17.419 6.135 13.473 1.00 83.94 84 LYS A N 1
ATOM 666 C CA . LYS A 1 84 ? -17.796 7.066 12.400 1.00 83.94 84 LYS A CA 1
ATOM 667 C C . LYS A 1 84 ? -18.585 6.400 11.267 1.00 83.94 84 LYS A C 1
ATOM 669 O O . LYS A 1 84 ? -19.586 6.964 10.824 1.00 83.94 84 LYS A O 1
ATOM 674 N N . TYR A 1 85 ? -18.124 5.244 10.786 1.00 80.88 85 TYR A N 1
ATOM 675 C CA . TYR A 1 85 ? -18.631 4.609 9.563 1.00 80.88 85 TYR A CA 1
ATOM 676 C C . TYR A 1 85 ? -19.512 3.384 9.819 1.00 80.88 85 TYR A C 1
ATOM 678 O O . TYR A 1 85 ? -20.502 3.209 9.116 1.00 80.88 85 TYR A O 1
ATOM 686 N N . LEU A 1 86 ? -19.180 2.548 10.808 1.00 77.31 86 LEU A N 1
ATOM 687 C CA . LEU A 1 86 ? -19.898 1.291 11.055 1.00 77.31 86 LEU A CA 1
ATOM 688 C C 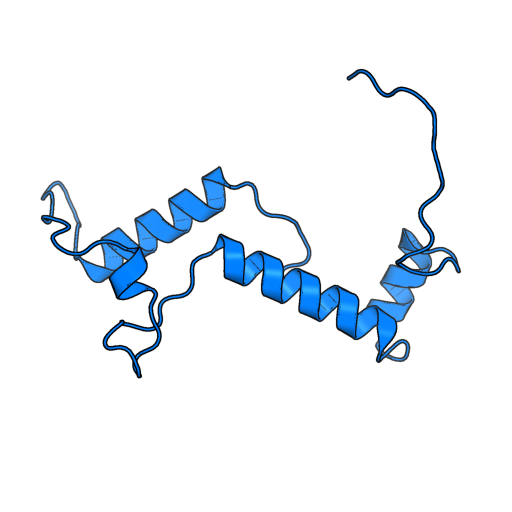. LEU A 1 86 ? -21.067 1.461 12.035 1.00 77.31 86 LEU A C 1
ATOM 690 O O . LEU A 1 86 ? -22.035 0.718 11.933 1.00 77.31 86 LEU A O 1
ATOM 694 N N . ARG A 1 87 ? -21.033 2.445 12.950 1.00 76.75 87 ARG A N 1
ATOM 695 C CA . ARG A 1 87 ? -22.114 2.754 13.917 1.00 76.75 87 ARG A CA 1
ATOM 696 C C . ARG A 1 87 ? -22.705 1.505 14.605 1.00 76.75 87 ARG A C 1
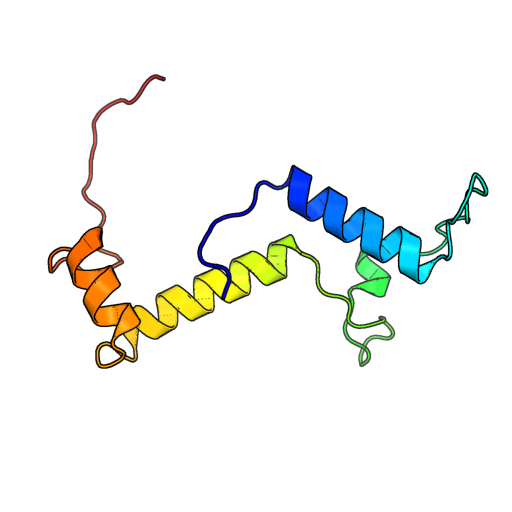ATOM 698 O O . ARG A 1 87 ? -23.912 1.420 14.806 1.00 76.75 87 ARG A O 1
ATOM 705 N N . GLY A 1 88 ? -21.863 0.521 14.928 1.00 67.94 88 GLY A N 1
ATOM 706 C CA . GLY A 1 88 ? -22.279 -0.740 15.562 1.00 67.94 88 GLY A CA 1
ATOM 707 C C . GLY A 1 88 ? -22.764 -1.845 14.612 1.00 67.94 88 GLY A C 1
ATOM 708 O O . GLY A 1 88 ? -23.170 -2.900 15.087 1.00 67.94 88 GLY A O 1
ATOM 709 N N . ARG A 1 89 ? -22.705 -1.648 13.291 1.00 68.12 89 ARG A N 1
ATOM 710 C CA . ARG A 1 89 ? -22.983 -2.686 12.287 1.00 68.12 89 ARG A CA 1
ATOM 711 C C . ARG A 1 89 ? -21.725 -3.469 11.936 1.00 68.12 89 ARG A C 1
ATOM 713 O O . ARG A 1 89 ? -20.611 -2.948 12.018 1.00 68.12 89 ARG A O 1
ATOM 720 N N . SER A 1 90 ? -21.902 -4.723 11.529 1.00 68.81 90 SER A N 1
ATOM 721 C CA . SER A 1 90 ? -20.782 -5.514 11.019 1.00 68.81 90 SER A CA 1
ATOM 722 C C . SER A 1 90 ? -20.353 -4.994 9.640 1.00 68.81 90 SER A C 1
ATOM 724 O O . SER A 1 90 ? -21.169 -4.473 8.884 1.00 68.81 90 SER A O 1
ATOM 726 N N . LEU A 1 91 ? -19.068 -5.132 9.298 1.00 68.81 91 LEU A N 1
ATOM 727 C CA . LEU A 1 91 ? -18.519 -4.706 7.997 1.00 68.81 91 LEU A CA 1
ATOM 728 C C . LEU A 1 91 ? -19.246 -5.337 6.796 1.00 68.81 91 LEU A C 1
ATOM 730 O O . LEU A 1 91 ? -19.262 -4.760 5.714 1.00 68.81 91 LEU A O 1
ATOM 734 N N . PHE A 1 92 ? -19.820 -6.523 6.998 1.00 69.50 92 PHE A N 1
ATOM 735 C CA . PHE A 1 92 ? -20.514 -7.311 5.981 1.00 69.50 92 PHE A CA 1
ATOM 736 C C . PHE A 1 92 ? -22.034 -7.169 6.052 1.00 69.50 92 PHE A C 1
ATOM 738 O O . PHE A 1 92 ? -22.741 -7.784 5.255 1.00 69.50 92 PHE A O 1
ATOM 745 N N . ASP A 1 93 ? -22.538 -6.364 6.990 1.00 67.38 93 ASP A N 1
ATOM 746 C CA . ASP A 1 93 ? -23.958 -6.073 7.114 1.00 67.38 93 ASP A CA 1
ATOM 747 C C . ASP A 1 93 ? -24.344 -5.082 6.010 1.00 67.38 93 ASP A C 1
ATOM 749 O O . ASP A 1 93 ? -24.340 -3.860 6.182 1.00 67.38 93 ASP A O 1
ATOM 753 N N . SER A 1 94 ? -24.571 -5.621 4.813 1.00 53.34 94 SER A N 1
ATOM 754 C CA . SER A 1 94 ? -25.050 -4.849 3.675 1.00 53.34 94 SER A CA 1
ATOM 755 C C . SER A 1 94 ? -26.473 -4.386 3.984 1.00 53.34 94 SER A C 1
ATOM 757 O O . SER A 1 94 ? -27.355 -5.235 4.140 1.00 53.34 94 SER A O 1
ATOM 759 N N . PRO A 1 95 ? -26.766 -3.072 4.053 1.00 51.56 95 PRO A N 1
ATOM 760 C CA . PRO A 1 95 ? -28.147 -2.660 3.948 1.00 51.56 95 PRO A CA 1
ATOM 761 C C . PRO A 1 95 ? -28.590 -3.078 2.549 1.00 51.56 95 PRO A C 1
ATOM 763 O O . PRO A 1 95 ? -28.089 -2.554 1.554 1.00 51.56 95 PRO A O 1
ATOM 766 N N . SER A 1 96 ? -29.528 -4.015 2.466 1.00 52.50 96 SER A N 1
ATOM 767 C CA . SER A 1 96 ? -30.298 -4.287 1.260 1.00 52.50 96 SER A CA 1
ATOM 768 C C . SER A 1 96 ? -31.074 -3.022 0.879 1.00 52.50 96 SER A C 1
ATOM 770 O O . SER A 1 96 ? -32.270 -2.898 1.132 1.00 52.50 96 SER A O 1
ATOM 772 N N . ARG A 1 97 ? -30.389 -2.025 0.314 1.00 43.00 97 ARG A N 1
ATOM 773 C CA . ARG A 1 97 ? -31.008 -0.885 -0.351 1.00 43.00 97 ARG A CA 1
ATOM 774 C C . ARG A 1 97 ? -31.306 -1.308 -1.778 1.00 43.00 97 ARG A C 1
ATOM 776 O O . ARG A 1 97 ? -30.615 -0.946 -2.723 1.00 43.00 97 ARG A O 1
ATOM 783 N N . CYS A 1 98 ? -32.393 -2.060 -1.912 1.00 44.31 98 CYS A N 1
ATOM 784 C CA . CYS A 1 98 ? -33.258 -1.907 -3.070 1.00 44.31 98 CYS A CA 1
ATOM 785 C C . CYS A 1 98 ? -33.789 -0.469 -3.049 1.00 44.31 98 CYS A C 1
ATOM 787 O O . CYS A 1 98 ? -34.794 -0.186 -2.409 1.00 44.31 98 CYS A O 1
ATOM 789 N N . SER A 1 99 ? -33.081 0.456 -3.686 1.00 41.91 99 SER A N 1
ATOM 790 C CA . SER A 1 99 ? -33.647 1.735 -4.113 1.00 41.91 99 SER A CA 1
ATOM 791 C C . SER A 1 99 ? -32.685 2.392 -5.095 1.00 41.91 99 SER A C 1
ATOM 793 O O . SER A 1 99 ? -31.596 2.813 -4.703 1.00 41.91 99 SER A O 1
ATOM 795 N N . ASN A 1 100 ? -33.123 2.429 -6.354 1.00 42.34 100 ASN A N 1
ATOM 796 C CA . ASN A 1 100 ? -32.611 3.211 -7.477 1.00 42.34 100 ASN A CA 1
ATOM 797 C C . ASN A 1 100 ? -31.759 4.418 -7.066 1.00 42.34 100 ASN A C 1
ATOM 799 O O . ASN A 1 100 ? -32.245 5.311 -6.374 1.00 42.34 100 ASN A O 1
ATOM 803 N N . PHE A 1 101 ? -30.534 4.486 -7.582 1.00 39.31 101 PHE A N 1
ATOM 804 C CA . PHE A 1 101 ? -29.773 5.727 -7.649 1.00 39.31 101 PHE A CA 1
ATOM 805 C C . PHE A 1 101 ? -29.297 5.923 -9.088 1.00 39.31 101 PHE A C 1
ATOM 807 O O . PHE A 1 101 ? -28.275 5.393 -9.512 1.00 39.31 101 PHE A O 1
ATOM 814 N N . TYR A 1 102 ? -30.116 6.656 -9.841 1.00 34.53 102 TYR A N 1
ATOM 815 C CA . TYR A 1 102 ? -29.639 7.507 -10.921 1.00 34.53 102 TYR A CA 1
ATOM 816 C C . TYR A 1 102 ? -28.921 8.685 -10.260 1.00 34.53 102 TYR A C 1
ATOM 818 O O . TYR A 1 102 ? -29.546 9.365 -9.450 1.00 34.53 102 TYR A O 1
ATOM 826 N N . PHE A 1 103 ? -27.630 8.845 -10.539 1.00 41.09 103 PHE A N 1
ATOM 827 C CA . PHE A 1 103 ? -26.910 10.085 -10.864 1.00 41.09 103 PHE A CA 1
ATOM 828 C C . PHE A 1 103 ? -25.414 9.774 -10.956 1.00 41.09 103 PHE A C 1
ATOM 830 O O . PHE A 1 103 ? -24.888 9.118 -10.028 1.00 41.09 103 PHE A O 1
#

Radius of gyration: 19.67 Å; chains: 1; bounding box: 50×30×46 Å

pLDDT: mean 75.48, std 13.63, range [34.53, 89.56]

Secondary structure (DSSP, 8-state):
---SPPPHHHHHHHHHHHHHHHTT--TT------S-HHHHHS-GGGTS--PPPHHHHHHHHHHHHHHHHHH-TTSHHHHHHIIIIITT--TT-----------

Sequence (103 aa):
MQTLWVPQSVCIKIDSLMRSFIWGASNGNKSWKLVNWDKIALPKNYGGLGVKEATLSNISMLGKLAWNIIKEPNKFWVQVSSYKYLRGRSLFDSPSRCSNFYF